Protein AF-A0ABD3NRD7-F1 (afdb_monomer)

Sequence (132 aa):
MSNNTNSSGGKGKYYTIKPAELLTLNKNPVAATDGDSPILMEARLTETINSINQLISSNAQLDEILQEARDPDLMEALEENDALILRKIEECTVLRRKLVEAGVQLSLEIPVYNGSKVLNQSKDRKDDGVYL

Solvent-accessible surface area (backbone atoms only — not comparable to full-atom values): 8554 Å² total; per-residue (Å²): 135,88,85,89,80,90,79,85,83,73,88,78,80,83,79,83,80,74,82,75,80,76,76,78,73,76,93,69,87,72,81,62,57,94,76,66,44,64,69,58,46,51,52,50,44,52,53,49,46,54,52,43,55,52,49,53,54,51,46,53,51,51,41,56,50,46,74,78,43,87,47,68,70,61,49,52,54,46,53,54,49,46,54,50,44,54,51,51,49,52,53,45,52,54,52,51,49,54,37,46,75,72,69,48,87,77,89,81,78,81,81,89,79,89,69,58,67,60,60,52,54,55,50,56,56,57,66,74,66,75,86,131

Secondary structure (DSSP, 8-state):
-----------------PPPP------------TT--HHHHHHHHHHHHHHHHHHHHHHHHHHHHHHH---HHHHHHHHHHHHHHHHHHHHHHHHHHHHHHTTPPP-PPPPP----HHHHHHHHHHHTT---

Organism: NCBI:txid382360

Mean predicted aligned error: 15.1 Å

Radius of gyration: 30.15 Å; Cα contacts (8 Å, |Δi|>4): 63; chains: 1; bounding box: 55×51×106 Å

Structure (mmCIF, N/CA/C/O backbone):
data_AF-A0ABD3NRD7-F1
#
_entry.id   AF-A0ABD3NRD7-F1
#
loop_
_atom_site.group_PDB
_atom_site.id
_atom_site.type_symbol
_atom_site.label_atom_id
_atom_site.label_alt_id
_atom_site.label_comp_id
_atom_site.label_asym_id
_atom_site.label_entity_id
_atom_site.label_seq_id
_atom_site.pdbx_PDB_ins_code
_atom_site.Cartn_x
_atom_site.Cartn_y
_atom_site.Cartn_z
_atom_site.occupancy
_atom_site.B_iso_or_equiv
_atom_site.auth_seq_id
_atom_site.auth_comp_id
_atom_site.auth_asym_id
_atom_site.auth_atom_id
_atom_site.pdbx_PDB_model_num
ATOM 1 N N . MET A 1 1 ? 38.316 36.752 71.761 1.00 39.94 1 MET A N 1
ATOM 2 C CA . MET A 1 1 ? 38.591 36.978 70.328 1.00 39.94 1 MET A CA 1
ATOM 3 C C . MET A 1 1 ? 37.439 36.398 69.528 1.00 39.94 1 MET A C 1
ATOM 5 O O . MET A 1 1 ? 36.966 35.322 69.861 1.00 39.94 1 MET A O 1
ATOM 9 N N . SER A 1 2 ? 36.944 37.186 68.582 1.00 42.28 2 SER A N 1
ATOM 10 C CA . SER A 1 2 ? 35.754 37.001 67.748 1.00 42.28 2 SER A CA 1
ATOM 11 C C . SER A 1 2 ? 35.741 35.701 66.930 1.00 42.28 2 SER A C 1
ATOM 13 O O . SER 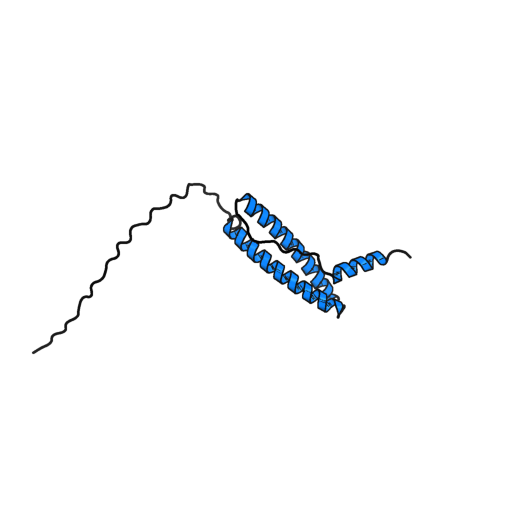A 1 2 ? 36.786 35.291 66.438 1.00 42.28 2 SER A O 1
ATOM 15 N N . ASN A 1 3 ? 34.561 35.121 66.677 1.00 43.56 3 ASN A N 1
ATOM 16 C CA . ASN A 1 3 ? 33.937 35.278 65.358 1.00 43.56 3 ASN A CA 1
ATOM 17 C C . ASN A 1 3 ? 32.483 34.790 65.289 1.00 43.56 3 ASN A C 1
ATOM 19 O O . ASN A 1 3 ? 32.120 33.690 65.690 1.00 43.56 3 ASN A O 1
ATOM 23 N N . ASN A 1 4 ? 31.690 35.691 64.723 1.00 46.28 4 ASN A N 1
ATOM 24 C CA . ASN A 1 4 ? 30.317 35.594 64.272 1.00 46.28 4 ASN A CA 1
ATOM 25 C C . ASN A 1 4 ? 30.279 34.895 62.900 1.00 46.28 4 ASN A C 1
ATOM 27 O O . ASN A 1 4 ? 31.045 35.289 62.025 1.00 46.28 4 ASN A O 1
ATOM 31 N N . THR A 1 5 ? 29.363 33.946 62.678 1.00 53.66 5 THR A N 1
ATOM 32 C CA . THR A 1 5 ? 28.799 33.698 61.339 1.00 53.66 5 THR A CA 1
ATOM 33 C C . THR A 1 5 ? 27.307 33.384 61.448 1.00 53.66 5 THR A C 1
ATOM 35 O O . THR A 1 5 ? 26.882 32.326 61.900 1.00 53.66 5 THR A O 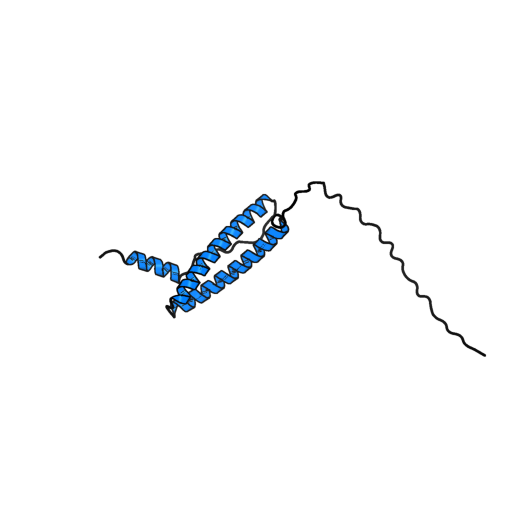1
ATOM 38 N N . ASN A 1 6 ? 26.511 34.362 61.020 1.00 48.78 6 ASN A N 1
ATOM 39 C CA . ASN A 1 6 ? 25.126 34.209 60.594 1.00 48.78 6 ASN A CA 1
ATOM 40 C C . ASN A 1 6 ? 25.025 33.142 59.493 1.00 48.78 6 ASN A C 1
ATOM 42 O O . ASN A 1 6 ? 25.812 33.157 58.546 1.00 48.78 6 ASN A O 1
ATOM 46 N N . SER A 1 7 ? 23.980 32.319 59.522 1.00 46.41 7 SER A N 1
ATOM 47 C CA . SER A 1 7 ? 23.385 31.798 58.289 1.00 46.41 7 SER A CA 1
ATOM 48 C C . SER A 1 7 ? 21.889 31.588 58.473 1.00 46.41 7 SER A C 1
ATOM 50 O O . SER A 1 7 ? 21.419 30.848 59.332 1.00 46.41 7 SER A O 1
ATOM 52 N N . SER A 1 8 ? 21.153 32.336 57.660 1.00 46.97 8 SER A N 1
ATOM 53 C CA . SER A 1 8 ? 19.706 32.413 57.566 1.00 46.97 8 SER A CA 1
ATOM 54 C C . SER A 1 8 ? 19.089 31.066 57.180 1.00 46.97 8 SER A C 1
ATOM 56 O O . SER A 1 8 ? 19.264 30.601 56.053 1.00 46.97 8 SER A O 1
ATOM 58 N N . GLY A 1 9 ? 18.313 30.467 58.084 1.00 42.50 9 GLY A N 1
ATOM 59 C CA . GLY A 1 9 ? 17.461 29.317 57.779 1.00 42.50 9 GLY A CA 1
ATOM 60 C C . GLY A 1 9 ? 16.225 29.759 56.997 1.00 42.50 9 GLY A C 1
ATOM 61 O O . GLY A 1 9 ? 15.260 30.257 57.575 1.00 42.50 9 GLY A O 1
ATOM 62 N N . GLY A 1 10 ? 16.287 29.625 55.672 1.00 43.50 10 GLY A N 1
ATOM 63 C CA . GLY A 1 10 ? 15.214 29.963 54.743 1.00 43.50 10 GLY A CA 1
ATOM 64 C C . GLY A 1 10 ? 13.905 29.224 55.033 1.00 43.50 10 GLY A C 1
ATOM 65 O O . GLY A 1 10 ? 13.881 28.051 55.401 1.00 43.50 10 GLY A O 1
ATOM 66 N N . LYS A 1 11 ? 12.795 29.940 54.839 1.00 47.97 11 LYS A N 1
ATOM 67 C CA . LYS A 1 11 ? 11.426 29.437 54.960 1.00 47.97 11 LYS A CA 1
ATOM 68 C C . LYS A 1 11 ? 11.144 28.400 53.867 1.00 47.97 11 LYS A C 1
ATOM 70 O O . LYS A 1 11 ? 10.755 28.760 52.758 1.00 47.97 11 LYS A O 1
ATOM 75 N N . GLY A 1 12 ? 11.318 27.120 54.182 1.00 47.53 12 GLY A N 1
ATOM 76 C CA . GLY A 1 12 ? 10.824 26.023 53.353 1.00 47.53 12 GLY A CA 1
ATOM 77 C C . GLY A 1 12 ? 9.297 25.988 53.395 1.00 47.53 12 GLY A C 1
ATOM 78 O O . GLY A 1 12 ? 8.707 25.775 54.452 1.00 47.53 12 GLY A O 1
ATOM 79 N N . LYS A 1 13 ? 8.642 26.241 52.259 1.00 55.75 13 LYS A N 1
ATOM 80 C CA . LYS A 1 13 ? 7.202 26.010 52.109 1.00 55.75 13 LYS A CA 1
ATOM 81 C C . LYS A 1 13 ? 6.974 24.502 52.011 1.00 55.75 13 LYS A C 1
ATOM 83 O O . LYS A 1 13 ? 7.426 23.880 51.055 1.00 55.75 13 LYS A O 1
ATOM 88 N N . TYR A 1 14 ? 6.282 23.924 52.987 1.00 52.75 14 TYR A N 1
ATOM 89 C CA . TYR A 1 14 ? 5.809 22.545 52.903 1.00 52.75 14 TYR A CA 1
ATOM 90 C C . TYR A 1 14 ? 4.555 22.510 52.024 1.00 52.75 14 TYR A C 1
ATOM 92 O O . TYR A 1 14 ? 3.576 23.197 52.317 1.00 52.75 14 TYR A O 1
ATOM 100 N N . TYR A 1 15 ? 4.586 21.730 50.945 1.00 60.47 15 TYR A N 1
ATOM 101 C CA . TYR A 1 15 ? 3.396 21.413 50.160 1.00 60.47 15 TYR A CA 1
ATOM 102 C C . TYR A 1 15 ? 2.842 20.074 50.645 1.00 60.47 15 TYR A C 1
ATOM 104 O O . TYR A 1 15 ? 3.494 19.040 50.513 1.00 60.47 15 TYR A O 1
ATOM 112 N N . THR A 1 16 ? 1.639 20.088 51.214 1.00 59.62 16 THR A N 1
ATOM 113 C CA . THR A 1 16 ? 0.908 18.865 51.555 1.00 59.62 16 THR A CA 1
ATOM 114 C C . THR A 1 16 ? 0.278 18.309 50.281 1.00 59.62 16 THR A C 1
ATOM 116 O O . THR A 1 16 ? -0.689 18.874 49.769 1.00 59.62 16 THR A O 1
ATOM 119 N N . ILE A 1 17 ? 0.826 17.215 49.753 1.00 63.53 17 ILE A N 1
ATOM 120 C CA . ILE A 1 17 ? 0.223 16.479 48.636 1.00 63.53 17 ILE A CA 1
ATOM 121 C C . ILE A 1 17 ? -1.003 15.748 49.192 1.00 63.53 17 ILE A C 1
ATOM 123 O O . ILE A 1 17 ? -0.872 14.848 50.020 1.00 63.53 17 ILE A O 1
ATOM 127 N N . LYS A 1 18 ? -2.204 16.156 48.774 1.00 65.06 18 LYS A N 1
ATOM 128 C CA . LYS A 1 18 ? -3.418 15.375 49.034 1.00 65.06 18 LYS A CA 1
ATOM 129 C C . LYS A 1 18 ? -3.382 14.142 48.122 1.00 65.06 18 LYS A C 1
ATOM 131 O O . LYS A 1 18 ? -3.126 14.320 46.930 1.00 65.06 18 LYS A O 1
ATOM 136 N N . PRO A 1 19 ? -3.610 12.921 48.631 1.00 54.69 19 PRO A N 1
ATOM 137 C CA . PRO A 1 19 ? -3.712 11.752 47.768 1.00 54.69 19 PRO A CA 1
ATOM 138 C C . PRO A 1 19 ? -4.887 11.955 46.805 1.00 54.69 19 PRO A C 1
ATOM 140 O O . PRO A 1 19 ? -5.989 12.297 47.233 1.00 54.69 19 PRO A O 1
ATOM 143 N N . ALA A 1 20 ? -4.625 11.808 45.507 1.00 54.81 20 ALA A N 1
ATOM 144 C CA . ALA A 1 20 ? -5.660 11.848 44.485 1.00 54.81 20 ALA A CA 1
ATOM 145 C C . ALA A 1 20 ? -6.638 10.687 44.713 1.00 54.81 20 ALA A C 1
ATOM 147 O O . ALA A 1 20 ? -6.215 9.562 44.991 1.00 54.81 20 ALA A O 1
ATOM 148 N N . GLU A 1 21 ? -7.938 10.965 44.615 1.00 53.97 21 GLU A N 1
ATOM 149 C CA . GLU A 1 21 ? -8.971 9.935 44.653 1.00 53.97 21 GLU A CA 1
ATOM 150 C C . GLU A 1 21 ? -8.708 8.922 43.534 1.00 53.97 21 GLU A C 1
ATOM 152 O O . GLU A 1 21 ? -8.647 9.267 42.353 1.00 53.97 21 GLU A O 1
ATOM 157 N N . LEU A 1 22 ? -8.516 7.662 43.926 1.00 53.97 22 LEU A N 1
ATOM 158 C CA . LEU A 1 22 ? -8.480 6.528 43.014 1.00 53.97 22 LEU A CA 1
ATOM 159 C C . LEU A 1 22 ? -9.821 6.476 42.280 1.00 53.97 22 LEU A C 1
ATOM 161 O O . LEU A 1 22 ? -10.826 6.039 42.842 1.00 53.97 22 LEU A O 1
ATOM 165 N N . LEU A 1 23 ? -9.825 6.912 41.019 1.00 51.53 23 LEU A N 1
ATOM 166 C CA . LEU A 1 23 ? -10.889 6.595 40.076 1.00 51.53 23 LEU A CA 1
ATOM 167 C C . LEU A 1 23 ? -10.990 5.070 40.038 1.00 51.53 23 LEU A C 1
ATOM 169 O O . LEU A 1 23 ? -10.104 4.383 39.527 1.00 51.53 23 LEU A O 1
ATOM 173 N N . THR A 1 24 ? -12.033 4.532 40.665 1.00 48.53 24 THR A N 1
ATOM 174 C CA . THR A 1 24 ? -12.308 3.100 40.673 1.00 48.53 24 THR A CA 1
ATOM 175 C C . THR A 1 24 ? -12.696 2.695 39.258 1.00 48.53 24 THR A C 1
ATOM 177 O O . THR A 1 24 ? -13.846 2.793 38.841 1.00 48.53 24 THR A O 1
ATOM 180 N N . LEU A 1 25 ? -11.688 2.274 38.492 1.00 48.59 25 LEU A N 1
ATOM 181 C CA . LEU A 1 25 ? -11.859 1.652 37.193 1.00 48.59 25 LEU A CA 1
ATOM 182 C C . LEU A 1 25 ? -12.672 0.373 37.416 1.00 48.59 25 LEU A C 1
ATOM 184 O O . LEU A 1 25 ? -12.225 -0.562 38.086 1.00 48.59 25 LEU A O 1
ATOM 188 N N . ASN A 1 26 ? -13.912 0.396 36.936 1.00 48.81 26 ASN A N 1
ATOM 189 C CA . ASN A 1 26 ? -14.852 -0.703 37.059 1.00 48.81 26 ASN A CA 1
ATOM 190 C C . ASN A 1 26 ? -14.195 -1.994 36.543 1.00 48.81 26 ASN A C 1
ATOM 192 O O . ASN A 1 26 ? -13.583 -2.017 35.474 1.00 48.81 26 ASN A O 1
ATOM 196 N N . LYS A 1 27 ? -14.269 -3.046 37.357 1.00 52.75 27 LYS A N 1
ATOM 197 C CA . LYS A 1 27 ? -13.599 -4.327 37.144 1.00 52.75 27 LYS A CA 1
ATOM 198 C C . LYS A 1 27 ? -14.177 -5.018 35.910 1.00 52.75 27 LYS A C 1
ATOM 200 O O . LYS A 1 27 ? -15.165 -5.731 36.019 1.00 52.75 27 LYS A O 1
ATOM 205 N N . ASN A 1 28 ? -13.507 -4.873 34.775 1.00 46.19 28 ASN A N 1
ATOM 206 C CA . ASN A 1 28 ? -13.525 -5.875 33.719 1.00 46.19 28 ASN A CA 1
ATOM 207 C C . ASN A 1 28 ? -12.075 -6.099 33.274 1.00 46.19 28 ASN A C 1
ATOM 209 O O . ASN A 1 28 ? -11.537 -5.276 32.534 1.00 46.19 28 ASN A O 1
ATOM 213 N N . PRO A 1 29 ? -11.395 -7.163 33.739 1.00 46.12 29 PRO A N 1
ATOM 214 C CA . PRO A 1 29 ? -10.109 -7.532 33.184 1.00 46.12 29 PRO A CA 1
ATOM 215 C C . PRO A 1 29 ? -10.391 -8.235 31.858 1.00 46.12 29 PRO A C 1
ATOM 217 O O . PRO A 1 29 ? -10.426 -9.460 31.780 1.00 46.12 29 PRO A O 1
ATOM 220 N N . VAL A 1 30 ? -10.629 -7.457 30.802 1.00 46.31 30 VAL A N 1
ATOM 221 C CA . VAL A 1 30 ? -10.326 -7.973 29.471 1.00 46.31 30 VAL A CA 1
ATOM 222 C C . VAL A 1 30 ? -8.810 -8.021 29.451 1.00 46.31 30 VAL A C 1
ATOM 224 O O . VAL A 1 30 ? -8.153 -6.982 29.462 1.00 46.31 30 VAL A O 1
ATOM 227 N N . ALA A 1 31 ? -8.265 -9.230 29.551 1.00 44.62 31 ALA A N 1
ATOM 228 C CA . ALA A 1 31 ? -6.875 -9.493 29.244 1.00 44.62 31 ALA A CA 1
ATOM 229 C C . ALA A 1 31 ? -6.666 -9.072 27.786 1.00 44.62 31 ALA A C 1
ATOM 231 O O . ALA A 1 31 ? -6.890 -9.852 26.866 1.00 44.62 31 ALA A O 1
ATOM 232 N N . ALA A 1 32 ? -6.343 -7.795 27.590 1.00 46.31 32 ALA A N 1
ATOM 233 C CA . ALA A 1 32 ? -5.879 -7.278 26.327 1.00 46.31 32 ALA A CA 1
ATOM 234 C C . ALA A 1 32 ? -4.527 -7.945 26.102 1.00 46.31 32 ALA A C 1
ATOM 236 O O . ALA A 1 32 ? -3.518 -7.568 26.690 1.00 46.31 32 ALA A O 1
ATOM 237 N N . THR A 1 33 ? -4.531 -8.998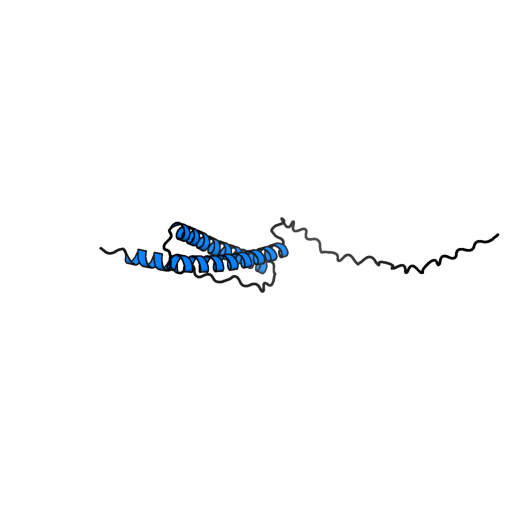 25.296 1.00 53.72 33 THR A N 1
ATOM 238 C CA . THR A 1 33 ? -3.379 -9.353 24.481 1.00 53.72 33 THR A CA 1
ATOM 239 C C . THR A 1 33 ? -2.840 -8.055 23.880 1.00 53.72 33 THR A C 1
ATOM 241 O O . THR A 1 33 ? -3.624 -7.263 23.364 1.00 53.72 33 THR A O 1
ATOM 244 N N . ASP A 1 34 ? -1.534 -7.794 23.986 1.00 53.97 34 ASP A N 1
ATOM 245 C CA . ASP A 1 34 ? -0.889 -6.498 23.689 1.00 53.97 34 ASP A CA 1
ATOM 246 C C . ASP A 1 34 ? -1.167 -5.916 22.276 1.00 53.97 34 ASP A C 1
ATOM 248 O O . ASP A 1 34 ? -0.767 -4.798 21.973 1.00 53.97 34 ASP A O 1
ATOM 252 N N . GLY A 1 35 ? -1.878 -6.635 21.400 1.00 55.28 35 GLY A N 1
ATOM 253 C CA . GLY A 1 35 ? -2.358 -6.164 20.096 1.00 55.28 35 GLY A CA 1
ATOM 254 C C . GLY A 1 35 ? -3.823 -5.702 20.038 1.00 55.28 35 GLY A C 1
ATOM 255 O O . GLY A 1 35 ? -4.224 -5.186 18.9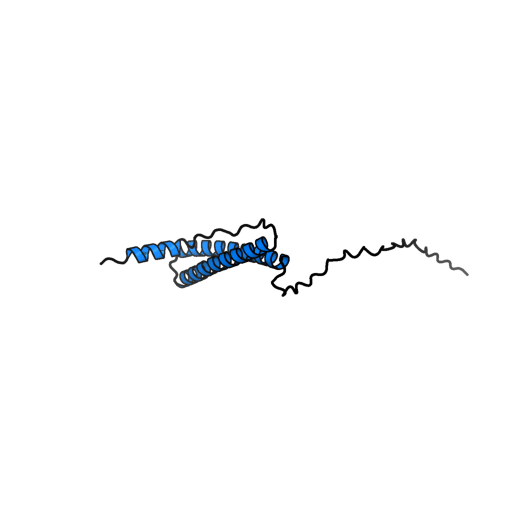96 1.00 55.28 35 GLY A O 1
ATOM 256 N N . ASP A 1 36 ? -4.610 -5.867 21.109 1.00 63.97 36 ASP A N 1
ATOM 257 C CA . ASP A 1 36 ? -6.062 -5.617 21.109 1.00 63.97 36 ASP A CA 1
ATOM 258 C C . ASP A 1 36 ? -6.501 -4.337 21.838 1.00 63.97 36 ASP A C 1
ATOM 260 O O . ASP A 1 36 ? -7.693 -4.039 21.933 1.00 63.97 36 ASP A O 1
ATOM 264 N N . SER A 1 37 ? -5.553 -3.536 22.331 1.00 79.69 37 SER A N 1
ATOM 265 C CA . SER A 1 37 ? -5.875 -2.212 22.871 1.00 79.69 37 SER A CA 1
ATOM 266 C C . SER A 1 37 ? -6.305 -1.272 21.735 1.00 79.69 37 SER A C 1
ATOM 268 O O . SER A 1 37 ? -5.521 -1.072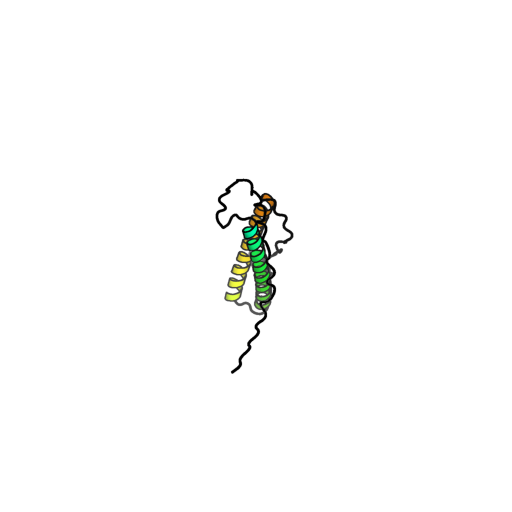 20.800 1.00 79.69 37 SER A O 1
ATOM 270 N N . PRO A 1 38 ? -7.491 -0.633 21.807 1.00 79.25 38 PRO A N 1
ATOM 271 C CA . PRO A 1 38 ? -7.957 0.292 20.773 1.00 79.25 38 PRO A CA 1
ATOM 272 C C . PRO A 1 38 ? -6.966 1.430 20.481 1.00 79.25 38 PRO A C 1
ATOM 274 O O . PRO A 1 38 ? -6.797 1.818 19.332 1.00 79.25 38 PRO A O 1
ATOM 277 N N . ILE A 1 39 ? -6.232 1.897 21.497 1.00 82.56 39 ILE A N 1
ATOM 278 C CA . ILE A 1 39 ? -5.200 2.938 21.347 1.00 82.56 39 ILE A CA 1
ATOM 279 C C . ILE A 1 39 ? -4.029 2.436 20.485 1.00 82.56 39 ILE A C 1
ATOM 281 O O . ILE A 1 39 ? -3.532 3.153 19.619 1.00 82.56 39 ILE A O 1
ATOM 285 N N . LEU A 1 40 ? -3.589 1.190 20.694 1.00 85.44 40 LEU A N 1
ATOM 286 C CA . LEU A 1 40 ? -2.499 0.596 19.911 1.00 85.44 40 LEU A CA 1
ATOM 287 C C . LEU A 1 40 ? -2.942 0.292 18.478 1.00 85.44 40 LEU A C 1
ATOM 289 O O . LEU A 1 40 ? -2.172 0.491 17.539 1.00 85.44 40 LEU A O 1
ATOM 293 N N . MET A 1 41 ? -4.191 -0.141 18.295 1.00 84.94 41 MET A N 1
ATOM 294 C CA . MET A 1 41 ? -4.771 -0.325 16.965 1.00 84.94 41 MET A CA 1
ATOM 295 C C . MET A 1 41 ? -4.867 0.998 16.192 1.00 84.94 41 MET A C 1
ATOM 297 O O . MET A 1 41 ? -4.577 1.015 14.998 1.00 84.94 41 MET A O 1
ATOM 301 N N . GLU A 1 42 ? -5.238 2.100 16.849 1.00 85.12 42 GLU A N 1
ATOM 302 C CA . GLU A 1 42 ? -5.302 3.434 16.235 1.00 85.12 42 GLU A CA 1
ATOM 303 C C . GLU A 1 42 ? -3.909 3.951 15.839 1.00 85.12 42 GLU A C 1
ATOM 305 O O . GLU A 1 42 ? -3.714 4.424 14.713 1.00 85.12 42 GLU A O 1
ATOM 310 N N . ALA A 1 43 ? -2.917 3.798 16.722 1.00 87.12 43 ALA A N 1
ATOM 311 C CA . ALA A 1 43 ? -1.529 4.141 16.418 1.00 87.12 43 ALA A CA 1
ATOM 312 C C . ALA A 1 43 ? -1.011 3.335 15.215 1.00 87.12 43 ALA A C 1
ATOM 314 O O . ALA A 1 43 ? -0.489 3.906 14.256 1.00 87.12 43 ALA A O 1
ATOM 315 N N . ARG A 1 44 ? -1.255 2.017 15.205 1.00 88.56 44 ARG A N 1
ATOM 316 C CA . ARG A 1 44 ? -0.900 1.136 14.085 1.00 88.56 44 ARG A CA 1
ATOM 317 C C . ARG A 1 44 ? -1.612 1.527 12.791 1.00 88.56 44 ARG A C 1
ATOM 319 O O . ARG A 1 44 ? -0.996 1.485 11.727 1.00 88.56 44 ARG A O 1
ATOM 326 N N . LEU A 1 45 ? -2.892 1.895 12.855 1.00 89.38 45 LEU A N 1
ATOM 327 C CA . LEU A 1 45 ? -3.643 2.370 11.691 1.00 89.38 45 LEU A CA 1
ATOM 328 C C . LEU A 1 45 ? -2.993 3.634 11.113 1.00 89.38 45 LEU A C 1
ATOM 330 O O . LEU A 1 45 ? -2.775 3.710 9.907 1.00 89.38 45 LEU A O 1
ATOM 334 N N . THR A 1 46 ? -2.616 4.580 11.973 1.00 90.06 46 THR A N 1
ATOM 335 C CA . THR A 1 46 ? -1.948 5.827 11.574 1.00 90.06 46 THR A CA 1
ATOM 336 C C . THR A 1 46 ? -0.595 5.562 10.912 1.00 90.06 46 THR A C 1
ATOM 338 O O . THR A 1 46 ? -0.321 6.076 9.827 1.00 90.06 46 THR A O 1
ATOM 341 N N . GLU A 1 47 ? 0.240 4.713 11.513 1.00 91.25 47 GLU A N 1
ATOM 342 C CA . GLU A 1 47 ? 1.522 4.308 10.925 1.00 91.25 47 GLU A CA 1
ATOM 343 C C . GLU A 1 47 ? 1.339 3.595 9.583 1.00 91.25 47 GLU A C 1
ATOM 345 O O . GLU A 1 47 ? 2.072 3.859 8.627 1.00 91.25 47 GLU A O 1
ATOM 350 N N . THR A 1 48 ? 0.331 2.726 9.483 1.00 90.06 48 THR A N 1
ATOM 351 C CA . THR A 1 48 ? 0.058 1.985 8.249 1.00 90.06 48 THR A CA 1
ATOM 352 C C . THR A 1 48 ? -0.412 2.926 7.140 1.00 90.06 48 THR A C 1
ATOM 354 O O . THR A 1 48 ? 0.070 2.809 6.017 1.00 90.06 48 THR A O 1
ATOM 357 N N . ILE A 1 49 ? -1.260 3.913 7.444 1.00 92.56 49 ILE A N 1
ATOM 358 C CA . ILE A 1 49 ? -1.679 4.953 6.489 1.00 92.56 49 ILE A CA 1
ATOM 359 C C . ILE A 1 49 ? -0.477 5.770 6.001 1.00 92.56 49 ILE A C 1
ATOM 361 O O . ILE A 1 49 ? -0.318 5.968 4.796 1.00 92.56 49 ILE A O 1
ATOM 365 N N . ASN A 1 50 ? 0.409 6.192 6.906 1.00 92.62 50 ASN A N 1
ATOM 366 C CA . ASN A 1 50 ? 1.623 6.919 6.529 1.00 92.62 50 ASN A CA 1
ATOM 367 C C . ASN A 1 50 ? 2.538 6.075 5.630 1.00 92.62 50 ASN A C 1
ATOM 369 O O . ASN A 1 50 ? 3.034 6.570 4.618 1.00 92.62 50 ASN A O 1
ATOM 373 N N . SER A 1 51 ? 2.708 4.792 5.958 1.00 92.75 51 SER A N 1
ATOM 374 C CA . SER A 1 51 ? 3.455 3.834 5.137 1.00 92.75 51 SER A CA 1
ATOM 375 C C . SER A 1 51 ? 2.833 3.669 3.747 1.00 92.75 51 SER A C 1
ATOM 377 O O . SER A 1 51 ? 3.566 3.664 2.761 1.00 92.75 51 SER A O 1
ATOM 379 N N . ILE A 1 52 ? 1.502 3.590 3.639 1.00 92.62 52 ILE A N 1
ATOM 380 C CA . ILE A 1 52 ? 0.813 3.511 2.343 1.00 92.62 52 ILE A CA 1
ATOM 381 C C . ILE A 1 52 ? 1.067 4.775 1.518 1.00 92.62 52 ILE A C 1
ATOM 383 O O . ILE A 1 52 ? 1.424 4.667 0.351 1.00 92.62 52 ILE A O 1
ATOM 387 N N . ASN A 1 53 ? 0.948 5.967 2.106 1.00 93.06 53 ASN A N 1
ATOM 388 C CA . ASN A 1 53 ? 1.193 7.223 1.387 1.00 93.06 53 ASN A CA 1
ATOM 389 C C . ASN A 1 53 ? 2.627 7.313 0.835 1.00 93.06 53 ASN A C 1
ATOM 391 O O . ASN A 1 53 ? 2.840 7.782 -0.287 1.00 93.06 53 ASN A O 1
ATOM 395 N N . GLN A 1 54 ? 3.609 6.836 1.605 1.00 93.12 54 GLN A N 1
ATOM 396 C CA . GLN A 1 54 ? 5.001 6.754 1.159 1.00 93.12 54 GLN A CA 1
ATOM 397 C C . GLN A 1 54 ? 5.168 5.767 -0.001 1.00 93.12 54 GLN A C 1
ATOM 399 O O . GLN A 1 54 ? 5.803 6.108 -0.996 1.00 93.12 54 GLN A O 1
ATOM 404 N N . LEU A 1 55 ? 4.556 4.583 0.090 1.00 92.56 55 LEU A N 1
ATOM 405 C CA . LEU A 1 55 ?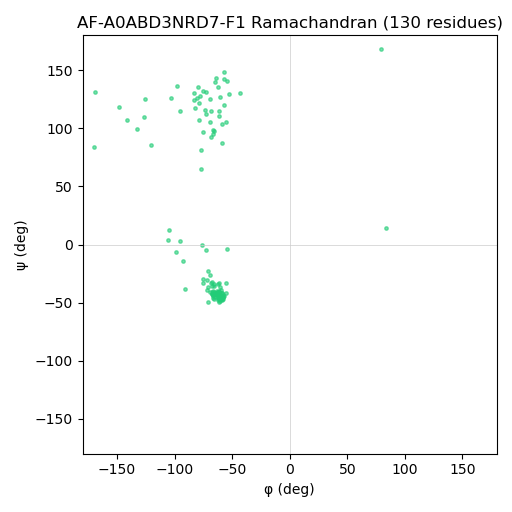 4.586 3.586 -0.982 1.00 92.56 55 LEU A CA 1
ATOM 406 C C . LEU A 1 55 ? 3.903 4.091 -2.256 1.00 92.56 55 LEU A C 1
ATOM 408 O O . LEU A 1 55 ? 4.468 3.942 -3.332 1.00 92.56 55 LEU A O 1
ATOM 412 N N . ILE A 1 56 ? 2.743 4.749 -2.152 1.00 92.81 56 ILE A N 1
ATOM 413 C CA . ILE A 1 56 ? 2.051 5.357 -3.300 1.00 92.81 56 ILE A CA 1
ATOM 414 C C . ILE A 1 56 ? 2.958 6.382 -3.987 1.00 92.81 56 ILE A C 1
ATOM 416 O O . ILE A 1 56 ? 3.082 6.374 -5.210 1.00 92.81 56 ILE A O 1
ATOM 420 N N . SER A 1 57 ? 3.623 7.238 -3.207 1.00 92.81 57 SER A N 1
ATOM 421 C CA . SER A 1 57 ? 4.557 8.236 -3.744 1.00 92.81 57 SER A CA 1
ATOM 422 C C . SER A 1 57 ? 5.759 7.579 -4.429 1.00 92.81 57 SER A C 1
ATOM 424 O O . SER A 1 57 ? 6.150 7.998 -5.514 1.00 92.81 57 SER A O 1
ATOM 426 N N . SER A 1 58 ? 6.315 6.521 -3.829 1.00 91.44 58 SER A N 1
ATOM 427 C CA . SER A 1 58 ? 7.409 5.739 -4.417 1.00 91.44 58 SER A CA 1
ATOM 428 C C . SER A 1 58 ? 6.985 5.051 -5.716 1.00 91.44 58 SER A C 1
ATOM 430 O O . SER A 1 58 ? 7.735 5.064 -6.687 1.00 91.44 58 SER A O 1
ATOM 432 N N . ASN A 1 59 ? 5.775 4.486 -5.766 1.00 91.75 59 ASN A N 1
ATOM 433 C CA . ASN A 1 59 ? 5.249 3.853 -6.973 1.00 91.75 59 ASN A CA 1
ATOM 434 C C . ASN A 1 59 ? 4.980 4.859 -8.085 1.00 91.75 59 ASN A C 1
ATOM 436 O O . ASN A 1 59 ? 5.232 4.545 -9.241 1.00 91.75 59 ASN A O 1
ATOM 440 N N . ALA A 1 60 ? 4.531 6.072 -7.756 1.00 90.50 60 ALA A N 1
ATOM 441 C CA . ALA A 1 60 ? 4.387 7.136 -8.745 1.00 90.50 60 ALA A CA 1
ATOM 442 C C . ALA A 1 60 ? 5.739 7.511 -9.383 1.00 90.50 60 ALA A C 1
ATOM 444 O O . ALA A 1 60 ? 5.811 7.689 -10.595 1.00 90.50 60 ALA A O 1
ATOM 445 N N . GLN A 1 61 ? 6.817 7.564 -8.592 1.00 91.00 61 GLN A N 1
ATOM 446 C CA . GLN A 1 61 ? 8.169 7.819 -9.105 1.00 91.00 61 GLN A CA 1
ATOM 447 C C . GLN A 1 61 ? 8.686 6.666 -9.973 1.00 91.00 61 GLN A C 1
ATOM 449 O O . GLN A 1 61 ? 9.254 6.905 -11.035 1.00 91.00 61 GLN A O 1
ATOM 454 N N . LEU A 1 62 ? 8.470 5.414 -9.553 1.00 89.94 62 LEU A N 1
ATOM 455 C CA . LEU A 1 62 ? 8.817 4.242 -10.363 1.00 89.94 62 LEU A CA 1
ATOM 456 C C . LEU A 1 62 ? 8.033 4.215 -11.681 1.00 89.94 62 LEU A C 1
ATOM 458 O O . LEU A 1 62 ? 8.622 3.936 -12.721 1.00 89.94 62 LEU A O 1
ATOM 462 N N . ASP A 1 63 ? 6.743 4.562 -11.654 1.00 89.88 63 ASP A N 1
ATOM 463 C CA . ASP A 1 63 ? 5.901 4.703 -12.848 1.00 89.88 63 ASP A CA 1
ATOM 464 C C . ASP A 1 63 ? 6.477 5.729 -13.836 1.00 89.88 63 ASP A C 1
ATOM 466 O O . ASP A 1 63 ? 6.482 5.482 -15.041 1.00 89.88 63 ASP A O 1
ATOM 470 N N . GLU A 1 64 ? 6.953 6.877 -13.348 1.00 89.75 64 GLU A N 1
ATOM 471 C CA . GLU A 1 64 ? 7.582 7.911 -14.181 1.00 89.75 64 GLU A CA 1
ATOM 472 C C . GLU A 1 64 ? 8.894 7.411 -14.799 1.00 89.75 64 GLU A C 1
ATOM 474 O O . GLU A 1 64 ? 9.085 7.521 -16.010 1.00 89.75 64 GLU A O 1
ATOM 479 N N . ILE A 1 65 ? 9.760 6.777 -14.003 1.00 89.31 65 ILE A N 1
ATOM 480 C CA . ILE A 1 65 ? 11.035 6.223 -14.485 1.00 89.31 65 ILE A CA 1
ATOM 481 C C . ILE A 1 65 ? 10.790 5.137 -15.541 1.00 89.31 65 ILE A C 1
ATOM 483 O O . ILE A 1 65 ? 11.450 5.122 -16.579 1.00 89.31 65 ILE A O 1
ATOM 487 N N . LEU A 1 66 ? 9.818 4.251 -15.315 1.00 88.75 66 LEU A N 1
ATOM 488 C CA . LEU A 1 66 ? 9.505 3.140 -16.215 1.00 88.75 66 LEU A CA 1
ATOM 489 C C . LEU A 1 66 ? 8.859 3.568 -17.538 1.00 88.75 66 LEU A C 1
ATOM 4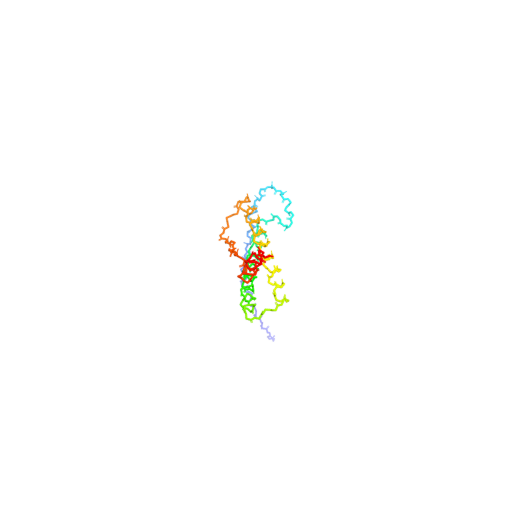91 O O . LEU A 1 66 ? 8.931 2.835 -18.530 1.00 88.75 66 LEU A O 1
ATOM 495 N N . GLN A 1 67 ? 8.238 4.750 -17.580 1.00 85.62 67 GLN A N 1
ATOM 496 C CA . GLN A 1 67 ? 7.779 5.340 -18.840 1.00 85.62 67 GLN A CA 1
ATOM 497 C C . GLN A 1 67 ? 8.952 5.738 -19.743 1.00 85.62 67 GLN A C 1
ATOM 499 O O . GLN A 1 67 ? 8.829 5.646 -20.966 1.00 85.62 67 GLN A O 1
ATOM 504 N N . GLU A 1 68 ? 10.081 6.140 -19.156 1.00 83.56 68 GLU A N 1
ATOM 505 C CA . GLU A 1 68 ? 11.284 6.565 -19.878 1.00 83.56 68 GLU A CA 1
ATOM 506 C C . GLU A 1 68 ? 12.253 5.402 -20.139 1.00 83.56 68 GLU A C 1
ATOM 508 O O . GLU A 1 68 ? 12.839 5.303 -21.220 1.00 83.56 68 GLU A O 1
ATOM 513 N N . ALA A 1 69 ? 12.388 4.490 -19.177 1.00 77.19 69 ALA A N 1
ATOM 514 C CA . ALA A 1 69 ? 13.292 3.352 -19.219 1.00 77.19 69 ALA A CA 1
ATOM 515 C C . ALA A 1 69 ? 12.520 2.057 -18.943 1.00 77.19 69 ALA A C 1
ATOM 517 O O . ALA A 1 69 ? 12.096 1.798 -17.824 1.00 77.19 69 ALA A O 1
ATOM 518 N N . ARG A 1 70 ? 12.354 1.208 -19.965 1.00 77.19 70 ARG A N 1
ATOM 519 C CA . ARG A 1 70 ? 11.709 -0.112 -19.829 1.00 77.19 70 ARG A CA 1
ATOM 520 C C . ARG A 1 70 ? 12.651 -1.135 -19.197 1.00 77.19 70 ARG A C 1
ATOM 522 O O . ARG A 1 70 ? 13.059 -2.095 -19.849 1.00 77.19 70 ARG A O 1
ATOM 529 N N . ASP A 1 71 ? 13.011 -0.886 -17.950 1.00 88.50 71 ASP A N 1
ATOM 530 C CA . ASP A 1 71 ? 13.844 -1.767 -17.148 1.00 88.50 71 ASP A CA 1
ATOM 531 C C . ASP A 1 71 ? 12.982 -2.882 -16.514 1.00 88.50 71 ASP A C 1
ATOM 533 O O . ASP A 1 71 ? 11.977 -2.580 -15.863 1.00 88.50 71 ASP A O 1
ATOM 537 N N . PRO A 1 72 ? 13.309 -4.167 -16.739 1.00 85.81 72 PRO A N 1
ATOM 538 C CA . PRO A 1 72 ? 12.525 -5.284 -16.220 1.00 85.81 72 PRO A CA 1
ATOM 539 C C . PRO A 1 72 ? 12.604 -5.422 -14.692 1.00 85.81 72 PRO A C 1
ATOM 541 O O . PRO A 1 72 ? 11.598 -5.787 -14.087 1.00 85.81 72 PRO A O 1
ATOM 544 N N . ASP A 1 73 ? 13.734 -5.082 -14.067 1.00 89.69 73 ASP A N 1
ATOM 545 C CA . ASP A 1 73 ? 13.911 -5.191 -12.614 1.00 89.69 73 ASP A CA 1
ATOM 546 C C . ASP A 1 73 ? 13.080 -4.110 -11.903 1.00 89.69 73 ASP A C 1
ATOM 548 O O . ASP A 1 73 ? 12.431 -4.359 -10.886 1.00 89.69 73 ASP A O 1
ATOM 552 N N . LEU A 1 74 ? 13.027 -2.902 -12.478 1.00 89.31 74 LEU A N 1
ATOM 553 C CA . LEU A 1 74 ? 12.136 -1.846 -11.989 1.00 89.31 74 LEU A CA 1
ATOM 554 C C . LEU A 1 74 ? 10.659 -2.215 -12.168 1.00 89.31 74 LEU A C 1
ATOM 556 O O . LEU A 1 74 ? 9.833 -1.844 -11.333 1.00 89.31 74 LEU A O 1
ATOM 560 N N . MET A 1 75 ? 10.319 -2.939 -13.238 1.00 89.69 75 MET A N 1
ATOM 561 C CA . MET A 1 75 ? 8.952 -3.392 -13.492 1.00 89.69 75 MET A CA 1
ATOM 562 C C . MET A 1 75 ? 8.508 -4.432 -12.459 1.00 89.69 75 MET A C 1
ATOM 564 O O . MET A 1 75 ? 7.402 -4.315 -11.938 1.00 89.69 75 MET A O 1
ATOM 568 N N . GLU A 1 76 ? 9.374 -5.385 -12.104 1.00 90.81 76 GLU A N 1
ATOM 569 C CA . GLU A 1 76 ? 9.114 -6.345 -11.023 1.00 90.81 76 GLU A CA 1
ATOM 570 C C . GLU A 1 76 ? 8.941 -5.629 -9.673 1.00 90.81 76 GLU A C 1
ATOM 572 O O . GLU A 1 76 ? 7.948 -5.844 -8.977 1.00 90.81 76 GLU A O 1
ATOM 577 N N . ALA A 1 77 ? 9.825 -4.681 -9.343 1.00 90.75 77 ALA A N 1
ATOM 578 C CA . ALA A 1 77 ? 9.710 -3.888 -8.116 1.00 90.75 77 ALA A CA 1
ATOM 579 C C . ALA A 1 77 ? 8.401 -3.074 -8.048 1.00 90.75 77 ALA A C 1
ATOM 581 O O . ALA A 1 77 ? 7.803 -2.919 -6.979 1.00 90.75 77 ALA A O 1
ATOM 582 N N . LEU A 1 78 ? 7.939 -2.550 -9.187 1.00 90.88 78 LEU A N 1
ATOM 583 C CA . LEU A 1 78 ? 6.665 -1.845 -9.297 1.00 90.88 78 LEU A CA 1
ATOM 584 C C . LEU A 1 78 ? 5.474 -2.789 -9.051 1.00 90.88 78 LEU A C 1
ATOM 586 O O . LEU A 1 78 ? 4.549 -2.409 -8.331 1.00 90.88 78 LEU A O 1
ATOM 590 N N . GLU A 1 79 ? 5.502 -4.011 -9.597 1.00 91.31 79 GLU A N 1
ATOM 591 C CA . GLU A 1 79 ? 4.476 -5.041 -9.361 1.00 91.31 79 GLU A CA 1
ATOM 592 C C . GLU A 1 79 ? 4.403 -5.454 -7.885 1.00 91.31 79 GLU A C 1
ATOM 594 O O . GLU A 1 79 ? 3.311 -5.507 -7.308 1.00 91.31 79 GLU A O 1
ATOM 599 N N . GLU A 1 80 ? 5.551 -5.686 -7.245 1.00 92.94 80 GLU A N 1
ATOM 600 C CA . GLU A 1 80 ? 5.615 -6.027 -5.820 1.00 92.94 80 GLU A CA 1
ATOM 601 C C . GLU A 1 80 ? 5.057 -4.905 -4.936 1.00 92.94 80 GLU A C 1
ATOM 603 O O . GLU A 1 80 ? 4.269 -5.154 -4.014 1.00 92.94 80 GLU A O 1
ATOM 608 N N . ASN A 1 81 ? 5.423 -3.655 -5.230 1.00 92.06 81 ASN A N 1
ATOM 609 C CA . ASN A 1 81 ? 4.928 -2.502 -4.488 1.00 92.06 81 ASN A CA 1
ATOM 610 C C . ASN A 1 81 ? 3.423 -2.285 -4.687 1.00 92.06 81 ASN A C 1
ATOM 612 O O . ASN A 1 81 ? 2.729 -1.965 -3.721 1.00 92.06 81 ASN A O 1
ATOM 616 N N . ASP A 1 82 ? 2.902 -2.469 -5.904 1.00 92.38 82 ASP A N 1
ATOM 617 C CA . ASP A 1 82 ? 1.466 -2.354 -6.199 1.00 92.38 82 ASP A CA 1
ATOM 618 C C . ASP A 1 82 ? 0.662 -3.359 -5.353 1.00 92.38 82 ASP A C 1
ATOM 620 O O . ASP A 1 82 ? -0.258 -2.979 -4.618 1.00 92.38 82 ASP A O 1
ATOM 624 N N . ALA A 1 83 ? 1.106 -4.622 -5.324 1.00 91.44 83 ALA A N 1
ATOM 625 C CA . ALA A 1 83 ? 0.509 -5.664 -4.492 1.00 91.44 83 ALA A CA 1
ATOM 626 C C . ALA A 1 83 ? 0.605 -5.350 -2.986 1.00 91.44 83 ALA A C 1
ATOM 628 O O . ALA A 1 83 ? -0.355 -5.559 -2.233 1.00 91.44 83 ALA A O 1
ATOM 629 N N . LEU A 1 84 ? 1.745 -4.822 -2.529 1.00 93.56 84 LEU A N 1
ATOM 630 C CA . LEU A 1 84 ? 1.951 -4.448 -1.130 1.00 93.56 84 LEU A CA 1
ATOM 631 C C . LEU A 1 84 ? 1.025 -3.304 -0.692 1.00 93.56 84 LEU A C 1
ATOM 633 O O . LEU A 1 84 ? 0.480 -3.350 0.415 1.00 93.56 84 LEU A O 1
ATOM 637 N N . ILE A 1 85 ? 0.836 -2.289 -1.541 1.00 92.75 85 ILE A N 1
ATOM 638 C CA . ILE A 1 85 ? -0.068 -1.165 -1.271 1.00 92.75 85 ILE A CA 1
ATOM 639 C C . ILE A 1 85 ? -1.500 -1.674 -1.110 1.00 92.75 85 ILE A C 1
ATOM 641 O O . ILE A 1 85 ? -2.144 -1.361 -0.106 1.00 92.75 85 ILE A O 1
ATOM 645 N N . LEU A 1 86 ? -1.978 -2.495 -2.051 1.00 92.81 86 LEU A N 1
ATOM 646 C CA . LEU A 1 86 ? -3.330 -3.060 -2.008 1.00 92.81 86 LEU A CA 1
ATOM 647 C C . LEU A 1 86 ? -3.560 -3.867 -0.727 1.00 92.81 86 LEU A C 1
ATOM 649 O O . LEU A 1 86 ? -4.532 -3.628 -0.007 1.00 92.81 86 LEU A O 1
ATOM 653 N N . ARG A 1 87 ? -2.614 -4.741 -0.370 1.00 93.56 87 ARG A N 1
ATOM 654 C CA . ARG A 1 87 ? -2.680 -5.520 0.871 1.00 93.56 87 ARG A CA 1
ATOM 655 C C . ARG A 1 87 ? -2.738 -4.630 2.114 1.00 93.56 87 ARG A C 1
ATOM 657 O O . ARG A 1 87 ? -3.543 -4.870 3.011 1.00 93.56 87 ARG A O 1
ATOM 664 N N . LYS A 1 88 ? -1.911 -3.584 2.187 1.00 93.06 88 LYS A N 1
ATOM 665 C CA . LYS A 1 88 ? -1.918 -2.651 3.327 1.00 93.06 88 LYS A CA 1
ATOM 666 C C . LYS A 1 88 ? -3.226 -1.862 3.420 1.00 93.06 88 LYS A C 1
ATOM 668 O O . LYS A 1 88 ? -3.693 -1.605 4.527 1.00 93.06 88 LYS A O 1
ATOM 673 N N . ILE A 1 89 ? -3.838 -1.499 2.292 1.00 93.19 89 ILE A N 1
ATOM 674 C CA . ILE A 1 89 ? -5.158 -0.849 2.262 1.00 93.19 89 ILE A CA 1
ATOM 675 C C . ILE A 1 89 ? -6.237 -1.782 2.824 1.00 93.19 89 ILE A C 1
ATOM 677 O O . ILE A 1 89 ? -7.067 -1.345 3.630 1.00 93.19 89 ILE A O 1
ATOM 681 N N . GLU A 1 90 ? -6.216 -3.066 2.463 1.00 92.31 90 GLU A N 1
ATOM 682 C CA . GLU A 1 90 ? -7.123 -4.065 3.040 1.00 92.31 90 GLU A CA 1
ATOM 683 C C . GLU A 1 90 ? -6.913 -4.211 4.552 1.00 92.31 90 GLU A C 1
ATOM 685 O O . GLU A 1 90 ? -7.877 -4.147 5.320 1.00 92.31 90 GLU A O 1
ATOM 690 N N . GLU A 1 91 ? -5.660 -4.318 5.002 1.00 90.81 91 GLU A N 1
ATOM 691 C CA . GLU A 1 91 ? -5.311 -4.381 6.427 1.00 90.81 91 GLU A CA 1
ATOM 692 C C . GLU A 1 91 ? -5.814 -3.143 7.192 1.00 90.81 91 GLU A C 1
ATOM 694 O O . GLU A 1 91 ? -6.449 -3.281 8.241 1.00 90.81 91 GLU A O 1
ATOM 699 N N . CYS A 1 92 ? -5.621 -1.938 6.642 1.00 91.44 92 CYS A N 1
ATOM 700 C CA . CYS A 1 92 ? -6.175 -0.693 7.181 1.00 91.44 92 CYS A CA 1
ATOM 701 C C . CYS A 1 92 ? -7.702 -0.727 7.252 1.00 91.44 92 CYS A C 1
ATOM 703 O O . CYS A 1 92 ? -8.284 -0.280 8.239 1.00 91.44 92 CYS A O 1
ATOM 705 N N . THR A 1 93 ? -8.364 -1.266 6.230 1.00 90.56 93 THR A N 1
ATOM 706 C CA . THR A 1 93 ? -9.830 -1.347 6.174 1.00 90.56 93 THR A CA 1
ATOM 707 C C . THR A 1 93 ? -10.370 -2.275 7.259 1.00 90.56 93 THR A C 1
ATOM 709 O O . THR A 1 93 ? -11.355 -1.949 7.928 1.00 90.56 93 THR A O 1
ATOM 712 N N . VAL A 1 94 ? -9.699 -3.405 7.492 1.00 90.50 94 VAL A N 1
ATOM 713 C CA . VAL A 1 94 ? -10.034 -4.339 8.573 1.00 90.50 94 VAL A CA 1
ATOM 714 C C . VAL A 1 94 ? -9.777 -3.708 9.943 1.00 90.50 94 VAL A C 1
ATOM 716 O O . VAL A 1 94 ? -10.645 -3.781 10.812 1.00 90.50 94 VAL A O 1
ATOM 719 N N . LEU A 1 95 ? -8.627 -3.057 10.145 1.00 88.94 95 LEU A N 1
ATOM 720 C CA . LEU A 1 95 ? -8.302 -2.369 11.402 1.00 88.94 95 LEU A CA 1
ATOM 721 C C . LEU A 1 95 ? -9.292 -1.242 11.708 1.00 88.94 95 LEU A C 1
ATOM 723 O O . LEU A 1 95 ? -9.802 -1.156 12.823 1.00 88.94 95 LEU A O 1
ATOM 727 N N . ARG A 1 96 ? -9.627 -0.426 10.703 1.00 88.81 96 ARG A N 1
ATOM 728 C CA . ARG A 1 96 ? -10.632 0.636 10.807 1.00 88.81 96 ARG A CA 1
ATOM 729 C C . ARG A 1 96 ? -11.982 0.071 11.241 1.00 88.81 96 ARG A C 1
ATOM 731 O O . ARG A 1 96 ? -12.611 0.633 12.131 1.00 88.81 96 ARG A O 1
ATOM 738 N N . ARG A 1 97 ? -12.416 -1.050 10.655 1.00 89.19 97 ARG A N 1
ATOM 739 C CA . ARG A 1 97 ? -13.668 -1.715 11.043 1.00 89.19 97 ARG A CA 1
ATOM 740 C C . ARG A 1 97 ? -13.645 -2.154 12.508 1.00 89.19 97 ARG A C 1
ATOM 742 O O . ARG A 1 97 ? -14.573 -1.823 13.235 1.00 89.19 97 ARG A O 1
ATOM 749 N N . LYS A 1 98 ? -12.573 -2.820 12.950 1.00 88.00 98 LYS A N 1
ATOM 750 C CA . LYS A 1 98 ? -12.415 -3.268 14.346 1.00 88.00 98 LYS A CA 1
ATOM 751 C C . LYS A 1 98 ? -12.461 -2.108 15.343 1.00 88.00 98 LYS A C 1
ATOM 753 O O . LYS A 1 98 ? -13.095 -2.212 16.385 1.00 88.00 98 LYS A O 1
ATOM 758 N N . LEU A 1 99 ? -11.820 -0.990 15.010 1.00 86.50 99 LEU A N 1
ATOM 759 C CA . LEU A 1 99 ? -11.826 0.223 15.831 1.00 86.50 99 LEU A CA 1
ATOM 760 C C . LEU A 1 99 ? -13.222 0.854 15.927 1.00 86.50 99 LEU A C 1
ATOM 762 O O . LEU A 1 99 ? -13.649 1.231 17.016 1.00 86.50 99 LEU A O 1
ATOM 766 N N . VAL A 1 100 ? -13.957 0.913 14.812 1.00 87.31 100 VAL A N 1
ATOM 767 C CA . VAL A 1 100 ? -15.349 1.390 14.800 1.00 87.31 100 VAL A CA 1
ATOM 768 C C . VAL A 1 100 ? -16.255 0.467 15.623 1.00 87.31 100 VAL A C 1
ATOM 770 O O . VAL A 1 100 ? -17.061 0.955 16.411 1.00 87.31 100 VAL A O 1
ATOM 773 N N . GLU A 1 101 ? -16.098 -0.855 15.501 1.00 87.56 101 GLU A N 1
ATOM 774 C CA . GLU A 1 101 ? -16.820 -1.851 16.312 1.00 87.56 101 GLU A CA 1
ATOM 775 C C . GLU A 1 101 ? -16.506 -1.719 17.813 1.00 87.56 101 GLU A C 1
ATOM 777 O O . GLU A 1 101 ? -17.390 -1.908 18.647 1.00 87.56 101 GLU A O 1
ATOM 782 N N . ALA A 1 102 ? -15.279 -1.322 18.164 1.00 83.88 102 ALA A N 1
ATOM 783 C CA . ALA A 1 102 ? -14.865 -1.017 19.534 1.00 83.88 102 ALA A CA 1
ATOM 784 C C . ALA A 1 102 ? -15.360 0.354 20.050 1.00 83.88 102 ALA A C 1
ATOM 786 O O . ALA A 1 102 ? -15.080 0.715 21.193 1.00 83.88 102 ALA A O 1
ATOM 787 N N . GLY A 1 103 ? -16.092 1.123 19.234 1.00 82.75 103 GLY A N 1
ATOM 788 C CA . GLY A 1 103 ? -16.645 2.428 19.604 1.00 82.75 103 GLY A CA 1
ATOM 789 C C . GLY A 1 103 ? -15.673 3.604 19.456 1.00 82.75 103 GLY A C 1
ATOM 790 O O . GLY A 1 103 ? -15.954 4.688 19.968 1.00 82.75 103 GLY A O 1
ATOM 791 N N . VAL A 1 104 ? -14.545 3.420 18.762 1.00 82.94 104 VAL A N 1
ATOM 792 C CA . VAL A 1 104 ? -13.580 4.493 18.482 1.00 82.94 104 VAL A CA 1
ATOM 793 C C . VAL A 1 104 ? -14.062 5.329 17.295 1.00 82.94 104 VAL A C 1
ATOM 795 O O . VAL A 1 104 ? -14.332 4.805 16.213 1.00 82.94 104 VAL A O 1
ATOM 798 N N . GLN A 1 105 ? -14.151 6.648 17.480 1.00 78.19 105 GLN A N 1
ATOM 799 C CA . GLN A 1 105 ? -14.407 7.581 16.382 1.00 78.19 105 GLN A CA 1
ATOM 800 C C . GLN A 1 105 ? -13.100 7.882 15.654 1.00 78.19 105 GLN A C 1
ATOM 802 O O . GLN A 1 105 ? -12.177 8.443 16.235 1.00 78.19 105 GLN A O 1
ATOM 807 N N . LEU A 1 106 ? -13.034 7.519 14.375 1.00 79.12 106 LEU A N 1
ATOM 808 C CA . LEU A 1 106 ? -11.851 7.716 13.544 1.00 79.12 106 LEU A CA 1
ATOM 809 C C . LEU A 1 106 ? -12.052 8.899 12.600 1.00 79.12 106 LEU A C 1
ATOM 811 O O . LEU A 1 106 ? -13.007 8.916 11.824 1.00 79.12 106 LEU A O 1
ATOM 815 N N . SER A 1 107 ? -11.122 9.852 12.636 1.00 80.00 107 SER A N 1
ATOM 816 C CA . SER A 1 107 ? -11.018 10.951 11.667 1.00 80.00 107 SER A CA 1
ATOM 817 C C . SER A 1 107 ? -10.074 10.638 10.500 1.00 80.00 107 SER A C 1
ATOM 819 O O . SER A 1 107 ? -10.089 11.355 9.504 1.00 80.00 107 SER A O 1
ATOM 821 N N . LEU A 1 108 ? -9.254 9.585 10.608 1.00 81.56 108 LEU A N 1
ATOM 822 C CA . LEU A 1 108 ? -8.293 9.209 9.572 1.00 81.56 108 LEU A CA 1
ATOM 823 C C . LEU A 1 108 ? -8.965 8.531 8.372 1.00 81.56 108 LEU A C 1
ATOM 825 O O . LEU A 1 108 ? -9.734 7.574 8.512 1.00 81.56 108 LEU A O 1
ATOM 829 N N . GLU A 1 109 ? -8.597 8.997 7.181 1.00 86.25 109 GLU A N 1
ATOM 830 C CA . GLU A 1 109 ? -9.028 8.434 5.906 1.00 86.25 109 GLU A CA 1
ATOM 831 C C . GLU A 1 109 ? -7.966 7.490 5.339 1.00 86.25 109 GLU A C 1
ATOM 833 O O . GLU A 1 109 ? -6.769 7.776 5.351 1.00 86.25 109 GLU A O 1
ATOM 838 N N . ILE A 1 110 ? -8.420 6.340 4.840 1.00 88.75 110 ILE A N 1
ATOM 839 C CA . ILE A 1 110 ? -7.558 5.394 4.131 1.00 88.75 110 ILE A CA 1
ATOM 840 C C . ILE A 1 110 ? -7.357 5.948 2.714 1.00 88.75 110 ILE A C 1
ATOM 842 O O . ILE A 1 110 ? -8.356 6.250 2.056 1.00 88.75 110 ILE A O 1
ATOM 846 N N . PRO A 1 111 ? -6.111 6.089 2.235 1.00 88.88 111 PRO A N 1
ATOM 847 C CA . PRO A 1 111 ? -5.845 6.630 0.910 1.00 88.88 111 PRO A CA 1
ATOM 848 C C . PRO A 1 111 ? -6.408 5.720 -0.185 1.00 88.88 111 PRO A C 1
ATOM 850 O O . PRO A 1 111 ? -6.371 4.492 -0.086 1.00 88.88 111 PRO A O 1
ATOM 853 N N . VAL A 1 112 ? -6.914 6.341 -1.249 1.00 89.25 112 VAL A N 1
ATOM 854 C CA . VAL A 1 112 ? -7.387 5.636 -2.443 1.00 89.25 112 VAL A CA 1
ATOM 855 C C . VAL A 1 112 ? -6.196 5.343 -3.348 1.00 89.25 112 VAL A C 1
ATOM 857 O O . VAL A 1 112 ? -5.426 6.246 -3.675 1.00 89.25 112 VAL A O 1
ATOM 860 N N . TYR A 1 113 ? -6.073 4.092 -3.785 1.00 90.44 113 TYR A N 1
ATOM 861 C CA . TYR A 1 113 ? -5.053 3.662 -4.732 1.00 90.44 113 TYR A CA 1
ATOM 862 C C . TYR A 1 113 ? -5.700 2.953 -5.920 1.00 90.44 113 TYR A C 1
ATOM 864 O O . TYR A 1 113 ? -6.446 1.995 -5.737 1.00 90.44 113 TYR A O 1
ATOM 872 N N . ASN A 1 114 ? -5.412 3.434 -7.132 1.00 88.19 114 ASN A N 1
ATOM 873 C CA . ASN A 1 114 ? -5.999 2.936 -8.384 1.00 88.19 114 ASN A CA 1
ATOM 874 C C . ASN A 1 114 ? -5.022 2.072 -9.204 1.00 88.19 114 ASN A C 1
ATOM 876 O O . ASN A 1 114 ? -5.274 1.801 -10.379 1.00 88.19 114 ASN A O 1
ATOM 880 N N . GLY A 1 115 ? -3.904 1.670 -8.597 1.00 87.88 115 GLY A N 1
ATOM 881 C CA . GLY A 1 115 ? -2.837 0.926 -9.259 1.00 87.88 115 GLY A CA 1
ATOM 882 C C . GLY A 1 115 ? -1.905 1.788 -10.116 1.00 87.88 115 GLY A C 1
ATOM 883 O O . GLY A 1 115 ? -2.173 2.963 -10.395 1.00 87.88 115 GLY A O 1
ATOM 884 N N . SER A 1 116 ? -0.792 1.181 -10.522 1.00 87.88 116 SER A N 1
ATOM 885 C CA . SER A 1 116 ? 0.188 1.759 -11.448 1.00 87.88 116 SER A CA 1
ATOM 886 C C . SER A 1 116 ? -0.378 1.980 -12.856 1.00 87.88 116 SER A C 1
ATOM 888 O O . SER A 1 116 ? -1.058 1.127 -13.437 1.00 87.88 116 SER A O 1
ATOM 890 N N . LYS A 1 117 ? -0.010 3.110 -13.471 1.00 87.94 117 LYS A N 1
ATOM 891 C CA . LYS A 1 117 ? -0.356 3.396 -14.873 1.00 87.94 117 LYS A CA 1
ATOM 892 C C . LYS A 1 117 ? 0.398 2.490 -15.841 1.00 87.94 117 LYS A C 1
ATOM 894 O O . LYS A 1 117 ? -0.195 2.038 -16.819 1.00 87.94 117 LYS A O 1
ATOM 899 N N . VAL A 1 118 ? 1.684 2.239 -15.590 1.00 85.88 118 VAL A N 1
ATOM 900 C CA . VAL A 1 118 ? 2.532 1.410 -16.462 1.00 85.88 118 VAL A CA 1
ATOM 901 C C . VAL A 1 118 ? 2.051 -0.038 -16.464 1.00 85.88 118 VAL A C 1
ATOM 903 O O . VAL A 1 118 ? 1.947 -0.649 -17.532 1.00 85.88 118 VAL A O 1
ATOM 906 N N . LEU A 1 119 ? 1.692 -0.577 -15.296 1.00 86.44 119 LEU A N 1
ATOM 907 C CA . LEU A 1 119 ? 1.159 -1.935 -15.184 1.00 86.44 119 LEU A CA 1
ATOM 908 C C . LEU A 1 119 ? -0.204 -2.068 -15.864 1.00 86.44 119 LEU A C 1
ATOM 910 O O . LEU A 1 119 ? -0.417 -3.025 -16.608 1.00 86.44 119 LEU A O 1
ATOM 914 N N . ASN A 1 120 ? -1.099 -1.093 -15.677 1.00 87.00 120 ASN A N 1
ATOM 915 C CA . ASN A 1 120 ? -2.403 -1.089 -16.344 1.00 87.00 120 ASN A CA 1
ATOM 916 C C . ASN A 1 120 ? -2.250 -1.055 -17.876 1.00 87.00 120 ASN A C 1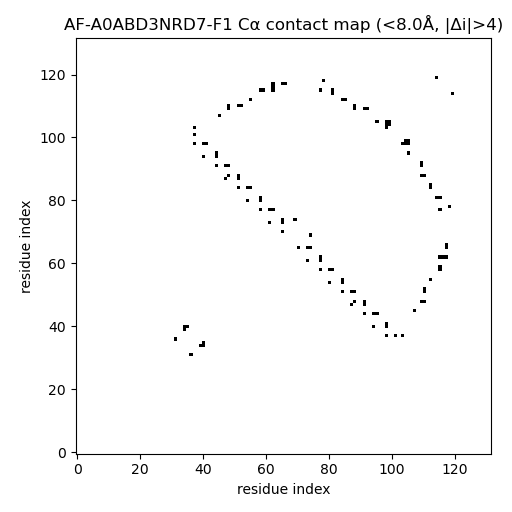
ATOM 918 O O . ASN A 1 120 ? -2.793 -1.915 -18.563 1.00 87.00 120 ASN A O 1
ATOM 922 N N . GLN A 1 121 ? -1.396 -0.177 -18.412 1.00 84.12 121 GLN A N 1
ATOM 923 C CA . GLN A 1 121 ? -1.105 -0.131 -19.854 1.00 84.12 121 GLN A CA 1
ATOM 924 C C . GLN A 1 121 ? -0.462 -1.421 -20.385 1.00 84.12 121 GLN A C 1
ATOM 926 O O . GLN A 1 121 ? -0.672 -1.801 -21.538 1.00 84.12 121 GLN A O 1
ATOM 931 N N . SER A 1 122 ? 0.364 -2.083 -19.572 1.00 79.00 122 SER A N 1
ATOM 932 C CA . SER A 1 122 ? 1.021 -3.337 -19.950 1.00 79.00 122 SER A CA 1
ATOM 933 C C . SER A 1 122 ? 0.041 -4.512 -19.996 1.00 79.00 122 SER A C 1
ATOM 935 O O . SER A 1 122 ? 0.234 -5.418 -20.806 1.00 79.00 122 SER A O 1
ATOM 937 N N . LYS A 1 123 ? -1.012 -4.492 -19.167 1.00 78.12 123 LYS A N 1
ATOM 938 C CA . LYS A 1 123 ? -2.124 -5.453 -19.217 1.00 78.12 123 LYS A CA 1
ATOM 939 C C . LYS A 1 123 ? -3.000 -5.221 -20.447 1.00 78.12 123 LYS A C 1
ATOM 941 O O . LYS A 1 123 ? -3.157 -6.151 -21.230 1.00 78.12 123 LYS A O 1
ATOM 946 N N . ASP A 1 124 ? -3.417 -3.977 -20.691 1.00 73.31 124 ASP A N 1
ATOM 947 C CA . ASP A 1 124 ? -4.241 -3.618 -21.858 1.00 73.31 124 ASP A CA 1
ATOM 948 C C . ASP A 1 124 ? -3.575 -4.053 -23.180 1.00 73.31 124 ASP A C 1
ATOM 950 O O . ASP A 1 124 ? -4.200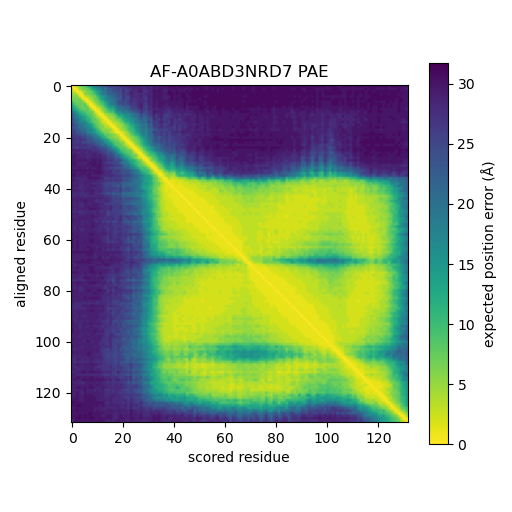 -4.641 -24.059 1.00 73.31 124 ASP A O 1
ATOM 954 N N . ARG A 1 125 ? -2.254 -3.863 -23.297 1.00 63.94 125 ARG A N 1
ATOM 955 C CA . ARG A 1 125 ? -1.479 -4.288 -24.477 1.00 63.94 125 ARG A CA 1
ATOM 956 C C . ARG A 1 125 ? -1.333 -5.803 -24.634 1.00 63.94 125 ARG A C 1
ATOM 958 O O . ARG A 1 125 ? -1.085 -6.259 -25.748 1.00 63.94 125 ARG A O 1
ATOM 965 N N . LYS A 1 126 ? -1.395 -6.575 -23.545 1.00 60.78 126 LYS A N 1
ATOM 966 C CA . LYS A 1 126 ? -1.362 -8.047 -23.607 1.00 60.78 126 LYS A CA 1
ATOM 967 C C . LYS A 1 126 ? -2.707 -8.599 -24.083 1.00 60.78 126 LYS A C 1
ATOM 969 O O . LYS A 1 126 ? -2.708 -9.586 -24.814 1.00 60.78 126 LYS A O 1
ATOM 974 N N . ASP A 1 127 ? -3.808 -7.934 -23.740 1.00 56.69 127 ASP A N 1
ATOM 975 C CA . ASP A 1 127 ? -5.156 -8.318 -24.174 1.00 56.69 127 ASP A CA 1
ATOM 976 C C . ASP A 1 127 ? -5.432 -7.958 -25.649 1.00 56.69 127 ASP A C 1
ATOM 978 O O . ASP A 1 127 ? -6.107 -8.714 -26.347 1.00 56.69 127 ASP A O 1
ATOM 982 N N . ASP A 1 128 ? -4.804 -6.904 -26.183 1.00 54.41 128 ASP A N 1
ATOM 983 C CA . ASP A 1 128 ? -4.835 -6.569 -27.623 1.00 54.41 128 ASP A CA 1
ATOM 984 C C . ASP A 1 128 ? -3.983 -7.512 -28.510 1.00 54.41 128 ASP A C 1
ATOM 986 O O . ASP A 1 128 ? -3.966 -7.391 -29.737 1.00 54.41 128 ASP A O 1
ATOM 990 N N . GLY A 1 129 ? -3.247 -8.453 -27.906 1.00 47.12 129 GLY A N 1
ATOM 991 C CA . GLY A 1 129 ? -2.285 -9.333 -28.579 1.00 47.12 129 GLY A CA 1
ATOM 992 C C . GLY A 1 129 ? -2.802 -10.715 -28.989 1.00 47.12 129 GLY A C 1
ATOM 993 O O . GLY A 1 129 ? -2.016 -11.514 -29.498 1.00 47.12 129 GLY A O 1
ATOM 994 N N . VAL A 1 130 ? -4.086 -11.031 -28.786 1.00 51.28 130 VAL A N 1
ATOM 995 C CA . VAL A 1 130 ? -4.663 -12.337 -29.150 1.00 51.28 130 VAL A CA 1
ATOM 996 C C . VAL A 1 130 ? -5.795 -12.155 -30.153 1.00 51.28 130 VAL A C 1
ATOM 998 O O . VAL A 1 130 ? -6.943 -12.093 -29.752 1.00 51.28 130 VAL A O 1
ATOM 1001 N N . TYR A 1 131 ? -5.456 -12.080 -31.445 1.00 44.25 131 TYR A N 1
ATOM 1002 C CA . TYR A 1 131 ? -6.206 -12.660 -32.577 1.00 44.25 131 TYR A CA 1
ATOM 1003 C C . TYR A 1 131 ? -5.349 -12.570 -33.856 1.00 44.25 131 TYR A C 1
ATOM 1005 O O . TYR A 1 131 ? -5.521 -11.651 -34.654 1.00 44.25 131 TYR A O 1
ATOM 1013 N N . LEU A 1 132 ? -4.446 -13.536 -34.060 1.00 42.03 132 LEU A N 1
ATOM 1014 C CA . LEU A 1 132 ? -4.070 -14.058 -35.384 1.00 42.03 132 LEU A CA 1
ATOM 1015 C C . LEU A 1 132 ? -3.800 -15.561 -35.272 1.00 42.03 132 LEU A C 1
ATOM 1017 O O . LEU A 1 132 ? -3.010 -15.944 -34.382 1.00 42.03 132 LEU A O 1
#

Nearest PDB structures (foldseek):
  5j0j-assembly1_C  TM=8.231E-01  e=6.381E-01  synthetic construct
  5j0j-assembly1_B  TM=8.567E-01  e=8.605E-01  synthetic construct

InterPro domains:
  IPR060113 TMA17, alpha-helical domain [PF26729] (43-103)

Foldseek 3Di:
DDDDDDDDDDDDDDDDDDDDPPPPPPDDPPVPPVCLDLVNLLVVLVVLLVVLVVLLVVLVVLLVVCVVPVDVVSVVVSVVSQVVSVVSLVVSVVSVVSSVVVVHDDPDDRDDDPGRPVVVVVVVVVVVPDDD

pLDDT: mean 75.75, std 18.18, range [39.94, 93.56]